Protein AF-A0A822GX17-F1 (afdb_monomer_lite)

Radius of gyration: 12.53 Å; chains: 1; bounding box: 33×20×26 Å

pLDDT: mean 73.44, std 12.7, range [38.66, 88.31]

Secondary structure (DSSP, 8-state):
---HHHHHHTT--TT---EE-----TTSGGGGT--TT-EEEEETTEE--SS------SS---EEEE--

Structure (mmCIF, N/CA/C/O backbone):
data_AF-A0A822GX17-F1
#
_entry.id   AF-A0A822GX17-F1
#
loop_
_atom_site.group_PDB
_atom_site.id
_atom_site.type_symbol
_atom_site.label_atom_id
_atom_site.label_alt_id
_atom_site.label_comp_id
_atom_site.label_asym_id
_atom_site.label_entity_id
_atom_site.label_seq_id
_atom_site.pdbx_PDB_ins_code
_atom_site.Cartn_x
_atom_site.Cartn_y
_atom_site.Cartn_z
_atom_site.occupancy
_atom_site.B_iso_or_equiv
_atom_site.auth_seq_id
_atom_site.auth_comp_id
_atom_site.auth_asym_id
_atom_site.auth_atom_id
_atom_site.pdbx_PDB_model_num
ATOM 1 N N . MET A 1 1 ? 17.916 10.509 0.096 1.00 38.66 1 MET A N 1
ATOM 2 C CA . MET A 1 1 ? 18.624 9.522 0.936 1.00 38.66 1 MET A CA 1
ATOM 3 C C . MET A 1 1 ? 17.533 8.807 1.714 1.00 38.66 1 MET A C 1
ATOM 5 O O . MET A 1 1 ? 17.099 9.314 2.742 1.00 38.66 1 MET A O 1
ATOM 9 N N . GLU A 1 2 ? 16.968 7.755 1.119 1.00 48.47 2 GLU A N 1
ATOM 10 C CA . GLU A 1 2 ? 15.931 6.933 1.753 1.00 48.47 2 GLU A CA 1
ATOM 11 C C . GLU A 1 2 ? 16.525 6.197 2.956 1.00 48.47 2 GLU A C 1
ATOM 13 O O . GLU A 1 2 ? 17.697 5.818 2.958 1.00 48.47 2 GLU A O 1
ATOM 18 N N . ASN A 1 3 ? 15.736 6.052 4.016 1.00 54.62 3 ASN A N 1
ATOM 19 C CA . ASN A 1 3 ? 16.183 5.454 5.265 1.00 54.62 3 ASN A CA 1
ATOM 20 C C . ASN A 1 3 ? 16.105 3.922 5.162 1.00 54.62 3 ASN A C 1
ATOM 22 O O . ASN A 1 3 ? 15.057 3.333 5.415 1.00 54.62 3 ASN A O 1
ATOM 26 N N . THR A 1 4 ? 17.218 3.286 4.792 1.00 57.53 4 THR A N 1
ATOM 27 C CA . THR A 1 4 ? 17.345 1.829 4.590 1.00 57.53 4 THR A CA 1
ATOM 28 C C . THR A 1 4 ? 16.875 1.010 5.800 1.00 57.53 4 THR A C 1
ATOM 30 O O . THR A 1 4 ? 16.272 -0.046 5.645 1.00 57.53 4 THR A O 1
ATOM 33 N N . SER A 1 5 ? 17.043 1.538 7.016 1.00 56.31 5 SER A N 1
ATOM 34 C CA . SER A 1 5 ? 16.683 0.850 8.264 1.00 56.31 5 SER A CA 1
ATOM 35 C C . SER A 1 5 ? 15.171 0.677 8.463 1.00 56.31 5 SER A C 1
ATOM 37 O O . SER A 1 5 ? 14.743 -0.237 9.167 1.00 56.31 5 SER A O 1
ATOM 39 N N . TYR A 1 6 ? 14.344 1.537 7.855 1.00 60.75 6 TYR A N 1
ATOM 40 C CA . TYR A 1 6 ? 12.884 1.386 7.894 1.00 60.75 6 TYR A CA 1
ATOM 41 C C . TYR A 1 6 ? 12.403 0.260 6.973 1.00 60.75 6 TYR A C 1
ATOM 43 O O . TYR A 1 6 ? 11.476 -0.468 7.324 1.00 60.75 6 TYR A O 1
ATOM 51 N N . TRP A 1 7 ? 13.061 0.081 5.829 1.00 62.25 7 TRP A N 1
ATOM 52 C CA . TRP A 1 7 ? 12.745 -0.970 4.863 1.00 62.25 7 TRP A CA 1
ATOM 53 C C . TRP A 1 7 ? 13.118 -2.363 5.389 1.00 62.25 7 TRP A C 1
ATOM 55 O O . TRP A 1 7 ? 12.315 -3.294 5.292 1.00 62.25 7 TRP A O 1
ATOM 65 N N . GLU A 1 8 ? 14.266 -2.471 6.068 1.00 58.44 8 GLU A N 1
ATOM 66 C CA . GLU A 1 8 ? 14.698 -3.686 6.775 1.00 58.44 8 GLU A CA 1
ATOM 67 C C . GLU A 1 8 ? 13.713 -4.095 7.887 1.00 58.44 8 GLU A C 1
ATOM 69 O O . GLU A 1 8 ? 13.380 -5.274 8.029 1.00 58.44 8 GLU A O 1
ATOM 74 N N . TYR A 1 9 ? 13.185 -3.127 8.651 1.00 59.56 9 TYR A N 1
AT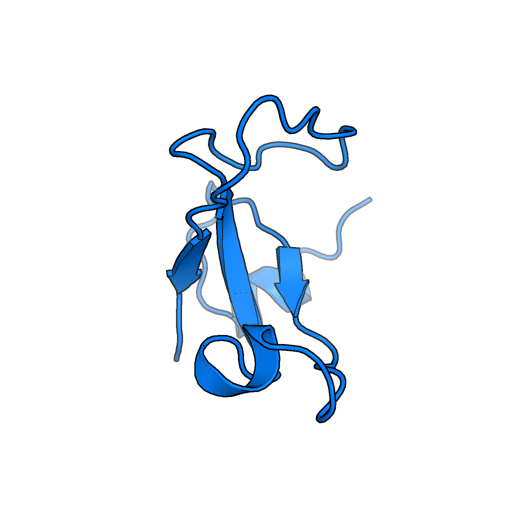OM 75 C CA . TYR A 1 9 ? 12.170 -3.385 9.683 1.00 59.56 9 TYR A CA 1
ATOM 76 C C . TYR A 1 9 ? 10.863 -3.939 9.091 1.00 59.56 9 TYR A C 1
ATOM 78 O O . TYR A 1 9 ? 10.228 -4.815 9.683 1.00 59.56 9 TYR A O 1
ATOM 86 N N . LEU A 1 10 ? 10.492 -3.474 7.897 1.00 60.91 10 LEU A N 1
ATOM 87 C CA . LEU A 1 10 ? 9.304 -3.918 7.163 1.00 60.91 10 LEU A CA 1
ATOM 88 C C . LEU A 1 10 ? 9.518 -5.244 6.401 1.00 60.91 10 LEU A C 1
ATOM 90 O O . LEU A 1 10 ? 8.568 -5.757 5.803 1.00 60.91 10 LEU A O 1
ATOM 94 N N . LYS A 1 11 ? 10.730 -5.826 6.459 1.00 62.97 11 LYS A N 1
ATOM 95 C CA . LYS A 1 11 ? 11.178 -7.033 5.729 1.00 62.97 11 LYS A CA 1
ATOM 96 C C . LYS A 1 11 ? 10.876 -6.995 4.231 1.00 62.97 11 LYS A C 1
ATOM 98 O O . LYS A 1 11 ? 10.500 -8.011 3.641 1.00 62.97 11 LYS A O 1
ATOM 103 N N . LEU A 1 12 ? 10.993 -5.825 3.626 1.00 61.25 12 LEU A N 1
ATOM 104 C CA . LEU A 1 12 ? 10.998 -5.729 2.174 1.00 61.25 12 LEU A CA 1
ATOM 105 C C . LEU A 1 12 ? 12.360 -6.229 1.694 1.00 61.25 12 LEU A C 1
ATOM 107 O O . LEU A 1 12 ? 13.367 -5.994 2.360 1.00 61.25 12 LEU A O 1
ATOM 111 N N . ASN A 1 13 ? 12.394 -6.986 0.597 1.00 61.62 13 ASN A N 1
ATOM 112 C CA . ASN A 1 13 ? 13.678 -7.347 -0.007 1.00 61.62 13 ASN A CA 1
ATOM 113 C C . ASN A 1 13 ? 14.419 -6.058 -0.400 1.00 61.62 13 ASN A C 1
ATOM 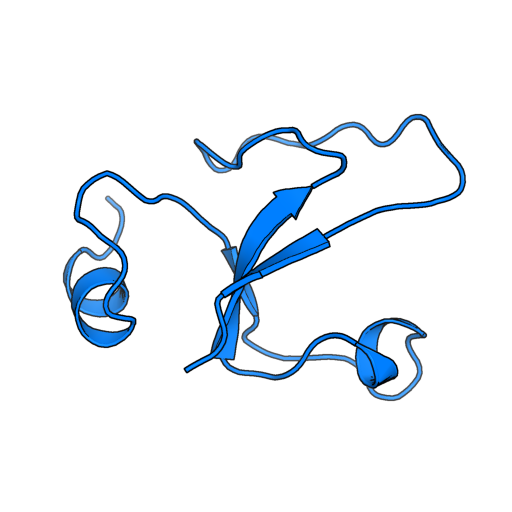115 O O . ASN A 1 13 ? 13.762 -5.079 -0.735 1.00 61.62 13 ASN A O 1
ATOM 119 N N . ASP A 1 14 ? 15.754 -6.061 -0.408 1.00 58.94 14 ASP A N 1
ATOM 120 C CA . ASP A 1 14 ? 16.570 -4.862 -0.694 1.00 58.94 14 ASP A CA 1
ATOM 121 C C . ASP A 1 14 ? 16.240 -4.180 -2.043 1.00 58.94 14 ASP A C 1
ATOM 123 O O . ASP A 1 14 ? 16.512 -2.997 -2.216 1.00 58.94 14 ASP A O 1
ATOM 127 N N . ASP A 1 15 ? 15.596 -4.904 -2.967 1.00 61.03 15 ASP A N 1
ATOM 128 C CA . ASP A 1 15 ? 15.134 -4.416 -4.275 1.00 61.03 15 ASP A CA 1
ATOM 129 C C . ASP A 1 15 ? 13.637 -4.014 -4.307 1.00 61.03 15 ASP A C 1
ATOM 131 O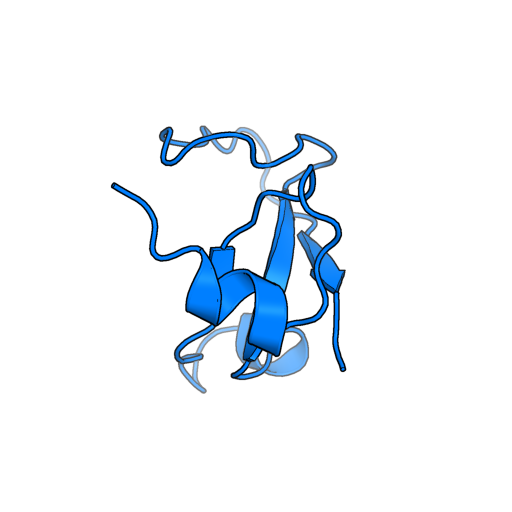 O . ASP A 1 15 ? 13.083 -3.727 -5.373 1.00 61.03 15 ASP A O 1
ATOM 135 N N . GLN A 1 16 ? 12.925 -4.053 -3.175 1.00 65.00 16 GLN A N 1
ATOM 136 C CA . GLN A 1 16 ? 11.505 -3.698 -3.090 1.00 65.00 16 GLN A CA 1
ATOM 137 C C . GLN A 1 16 ? 11.313 -2.257 -2.617 1.00 65.00 16 GLN A C 1
ATOM 139 O O . GLN A 1 16 ? 11.463 -1.938 -1.440 1.00 65.00 16 GLN A O 1
ATOM 144 N N . HIS A 1 17 ? 10.871 -1.420 -3.549 1.00 72.38 17 HIS A N 1
ATOM 145 C CA . HIS A 1 17 ? 10.434 -0.052 -3.304 1.00 72.38 17 HIS A CA 1
ATOM 146 C C . HIS A 1 17 ? 8.920 0.001 -3.035 1.00 72.38 17 HIS A C 1
ATOM 148 O O . HIS A 1 17 ? 8.150 -0.855 -3.488 1.00 72.38 17 HIS A O 1
ATOM 154 N N . GLY A 1 18 ? 8.475 0.995 -2.266 1.00 78.00 18 GLY A N 1
ATOM 155 C CA . GLY A 1 18 ? 7.061 1.161 -1.943 1.00 78.00 18 GLY A CA 1
ATOM 156 C C . GLY A 1 18 ? 6.756 2.441 -1.175 1.00 78.00 18 GLY A C 1
ATOM 157 O O . GLY A 1 18 ? 7.634 3.254 -0.920 1.00 78.00 18 GLY A O 1
ATOM 158 N N . ILE A 1 19 ? 5.492 2.620 -0.794 1.00 82.19 19 ILE A N 1
ATOM 159 C CA . ILE A 1 19 ? 5.025 3.731 0.043 1.00 82.19 19 ILE A CA 1
ATOM 160 C C . ILE A 1 19 ? 4.445 3.157 1.330 1.00 82.19 19 ILE A C 1
ATOM 162 O O . ILE A 1 19 ? 3.514 2.348 1.293 1.00 82.19 19 ILE A O 1
ATOM 166 N N . LEU A 1 20 ? 4.978 3.603 2.469 1.00 83.50 20 LEU A N 1
ATOM 167 C CA . LEU A 1 20 ? 4.456 3.254 3.785 1.00 83.50 20 LEU A CA 1
ATOM 168 C C . LEU A 1 20 ? 3.186 4.054 4.088 1.00 83.50 20 LEU A C 1
ATOM 170 O O . LEU A 1 20 ? 3.190 5.288 4.096 1.00 83.50 20 LEU A O 1
ATOM 174 N N . VAL A 1 21 ? 2.109 3.348 4.415 1.00 85.50 21 VAL A N 1
ATOM 175 C CA . VAL A 1 21 ? 0.875 3.955 4.907 1.00 85.50 21 VAL A CA 1
ATOM 176 C C . VAL A 1 21 ? 1.055 4.318 6.379 1.00 85.50 21 VAL A C 1
ATOM 178 O O . VAL A 1 21 ? 1.012 3.462 7.260 1.00 85.50 21 VAL A O 1
ATOM 181 N N . THR A 1 22 ? 1.238 5.607 6.654 1.00 85.44 22 THR A N 1
ATOM 182 C CA . THR A 1 22 ? 1.427 6.126 8.020 1.00 85.44 22 THR A CA 1
ATOM 183 C C . THR A 1 22 ? 0.117 6.460 8.728 1.00 85.44 22 THR A C 1
ATOM 185 O O . THR A 1 22 ? 0.075 6.527 9.949 1.00 85.44 22 THR A O 1
ATOM 188 N N . SER A 1 23 ? -0.962 6.695 7.980 1.00 87.19 23 SER A N 1
ATOM 189 C CA . SER A 1 23 ? -2.307 6.892 8.522 1.00 87.19 23 SER A CA 1
ATOM 190 C C . SER A 1 23 ? -3.354 6.723 7.422 1.00 87.19 23 SER A C 1
ATOM 192 O O . SER A 1 23 ? -3.060 6.905 6.239 1.00 87.19 23 SER A O 1
ATOM 194 N N . VAL A 1 24 ? -4.585 6.382 7.809 1.00 86.50 24 VAL A N 1
ATOM 195 C CA . VAL A 1 24 ? -5.734 6.328 6.896 1.00 86.50 24 VAL A CA 1
ATOM 196 C C . VAL A 1 24 ? -6.893 7.094 7.515 1.00 86.50 24 VAL A C 1
ATOM 198 O O . VAL A 1 24 ? -7.307 6.824 8.642 1.00 86.50 24 VAL A O 1
ATOM 201 N N . GLU A 1 25 ? -7.434 8.054 6.773 1.00 88.31 25 GLU A N 1
ATOM 202 C CA . GLU A 1 25 ? -8.597 8.815 7.213 1.00 88.31 25 GLU A CA 1
ATOM 203 C C . GLU A 1 25 ? -9.845 7.918 7.260 1.00 88.31 25 GLU A C 1
ATOM 205 O O . GLU A 1 25 ? -10.213 7.291 6.265 1.00 88.31 25 GLU A O 1
ATOM 210 N N . GLN A 1 26 ? -10.533 7.874 8.407 1.00 81.25 26 GLN A N 1
ATOM 211 C CA . GLN A 1 26 ? -11.677 6.973 8.624 1.00 81.25 26 GLN A CA 1
ATOM 212 C C . GLN A 1 26 ? -12.878 7.258 7.708 1.00 81.25 26 GLN A C 1
ATOM 214 O O . GLN A 1 26 ? -13.658 6.354 7.423 1.00 81.25 26 GLN A O 1
ATOM 219 N N . ALA A 1 27 ? -13.035 8.497 7.235 1.00 85.19 27 ALA A N 1
ATOM 220 C CA . ALA A 1 27 ? -14.113 8.873 6.320 1.00 85.19 27 ALA A CA 1
ATOM 221 C C . ALA A 1 27 ? -13.831 8.482 4.855 1.00 85.19 27 ALA A C 1
ATOM 223 O O . ALA A 1 27 ? -14.730 8.545 4.016 1.00 85.19 27 ALA A O 1
ATOM 224 N N . CYS A 1 28 ? -12.604 8.058 4.535 1.00 81.75 28 CYS A N 1
ATOM 225 C CA . CYS A 1 28 ? -12.226 7.644 3.190 1.00 81.75 28 CYS A CA 1
ATOM 226 C C . CYS A 1 28 ? -12.621 6.184 2.928 1.00 81.75 28 CYS A C 1
ATOM 228 O O . CYS A 1 28 ? -12.514 5.326 3.806 1.00 81.75 28 CYS A O 1
ATOM 230 N N . ILE A 1 29 ? -13.012 5.868 1.689 1.00 84.00 29 ILE A N 1
ATOM 231 C CA . ILE A 1 29 ? -13.313 4.493 1.257 1.00 84.00 29 ILE A CA 1
ATOM 232 C C . ILE A 1 29 ? -12.122 3.542 1.457 1.00 84.00 29 ILE A C 1
ATOM 234 O O . ILE A 1 29 ? -12.314 2.358 1.739 1.00 84.00 29 ILE A O 1
ATOM 238 N N . LEU A 1 30 ? -10.900 4.080 1.392 1.00 83.75 30 LEU A N 1
ATOM 239 C CA . LEU A 1 30 ? -9.663 3.332 1.585 1.00 83.75 30 LEU A CA 1
ATOM 240 C C . LEU A 1 30 ? -9.493 2.815 3.018 1.00 83.75 30 LEU A C 1
ATOM 242 O O . LEU A 1 30 ? -8.784 1.834 3.197 1.00 83.75 30 LEU A O 1
ATOM 246 N N . SER A 1 31 ? -10.196 3.368 4.015 1.00 86.12 31 SER A N 1
ATOM 247 C CA . SER A 1 31 ? -10.172 2.867 5.405 1.00 86.12 31 SER A CA 1
ATOM 248 C C . SER A 1 31 ? -10.674 1.426 5.558 1.00 86.12 31 SER A C 1
ATOM 250 O O . SER A 1 31 ? -10.387 0.764 6.554 1.00 86.12 31 SER A O 1
ATOM 252 N N . LYS A 1 32 ? -11.410 0.912 4.564 1.00 86.38 32 LYS A N 1
ATOM 253 C CA . LYS A 1 32 ? -11.880 -0.481 4.525 1.00 86.38 32 LYS A CA 1
ATOM 254 C C . LYS A 1 32 ? -10.838 -1.454 3.970 1.00 86.38 32 LYS A C 1
ATOM 256 O O . LYS A 1 32 ? -11.013 -2.662 4.110 1.00 86.38 32 LYS A O 1
ATOM 261 N N . VAL A 1 33 ? -9.798 -0.941 3.313 1.00 86.69 33 VAL A N 1
ATOM 262 C CA . VAL A 1 33 ? -8.824 -1.728 2.542 1.00 86.69 33 VAL A CA 1
ATOM 263 C C . VAL A 1 33 ? -7.416 -1.548 3.104 1.00 86.69 33 VAL A C 1
ATOM 265 O O . VAL A 1 33 ? -6.764 -2.541 3.442 1.00 86.69 33 VAL A O 1
ATOM 268 N N . LEU A 1 34 ? -6.978 -0.295 3.235 1.00 87.38 34 LEU A N 1
ATOM 269 C CA . LEU A 1 34 ? -5.678 0.102 3.760 1.00 87.38 34 LEU A CA 1
ATOM 270 C C . LEU A 1 34 ? -5.698 0.189 5.283 1.00 87.38 34 LEU A C 1
ATOM 272 O O . LEU A 1 34 ? -6.691 0.587 5.899 1.00 87.38 34 LEU A O 1
ATOM 276 N N . LYS A 1 35 ? -4.564 -0.152 5.880 1.00 88.31 35 LYS A N 1
ATOM 277 C CA . LYS A 1 35 ? -4.284 -0.035 7.306 1.00 88.31 35 LYS A CA 1
ATOM 278 C C . LYS A 1 35 ? -2.952 0.671 7.505 1.00 88.31 35 LYS A C 1
ATOM 280 O O . LYS A 1 35 ? -2.091 0.667 6.632 1.00 88.31 35 LYS A O 1
ATOM 285 N N . GLU A 1 36 ? -2.794 1.268 8.676 1.00 87.50 36 GLU A N 1
ATOM 286 C CA . GLU A 1 36 ? -1.497 1.771 9.115 1.00 87.50 36 GLU A CA 1
ATOM 287 C C . GLU A 1 36 ? -0.460 0.638 9.098 1.00 87.50 36 GLU A C 1
ATOM 289 O O . GLU A 1 36 ? -0.765 -0.491 9.495 1.00 87.50 36 GLU A O 1
ATOM 294 N N . ASN A 1 37 ? 0.751 0.960 8.643 1.00 85.81 37 ASN A N 1
ATOM 295 C CA . ASN A 1 37 ? 1.872 0.047 8.398 1.00 85.81 37 ASN A CA 1
ATOM 296 C C . ASN A 1 37 ? 1.736 -0.876 7.176 1.00 85.81 37 ASN A C 1
ATOM 298 O O . ASN A 1 37 ? 2.608 -1.717 6.956 1.00 85.81 37 ASN A O 1
ATOM 302 N N . ASP A 1 38 ? 0.699 -0.711 6.353 1.00 86.19 38 ASP A N 1
ATOM 303 C CA . ASP A 1 38 ? 0.701 -1.306 5.018 1.00 86.19 38 ASP A CA 1
ATOM 304 C C . ASP A 1 38 ? 1.798 -0.685 4.153 1.00 86.19 38 ASP A C 1
ATOM 306 O O . ASP A 1 38 ? 2.057 0.520 4.225 1.00 86.19 38 ASP A O 1
ATOM 310 N N . VAL A 1 39 ? 2.381 -1.495 3.270 1.00 86.00 39 VAL A N 1
ATOM 311 C CA . VAL A 1 39 ? 3.296 -1.004 2.237 1.00 86.00 39 VAL A CA 1
ATOM 312 C C . VAL A 1 39 ? 2.661 -1.208 0.872 1.00 86.00 39 VAL A C 1
ATOM 314 O O . VAL A 1 39 ? 2.399 -2.339 0.452 1.00 86.00 39 VAL A O 1
ATOM 317 N N . ILE A 1 40 ? 2.419 -0.104 0.171 1.00 86.31 40 ILE A N 1
ATOM 318 C CA . ILE A 1 40 ? 1.937 -0.112 -1.210 1.00 86.31 40 ILE A CA 1
ATOM 319 C C . ILE A 1 40 ? 3.155 -0.264 -2.119 1.00 86.31 40 ILE A C 1
ATOM 321 O O . ILE A 1 40 ? 4.052 0.570 -2.080 1.00 86.31 40 ILE A O 1
ATOM 325 N N . THR A 1 41 ? 3.190 -1.314 -2.933 1.00 84.75 41 THR A N 1
ATOM 326 C CA . THR A 1 41 ? 4.329 -1.622 -3.826 1.00 84.75 41 THR A CA 1
ATOM 327 C C . THR A 1 41 ? 4.008 -1.406 -5.301 1.00 84.75 41 THR A C 1
ATOM 329 O O . THR A 1 41 ? 4.907 -1.242 -6.120 1.00 84.75 41 THR A O 1
ATOM 332 N N . ALA A 1 42 ? 2.723 -1.368 -5.656 1.00 83.38 42 ALA A N 1
ATOM 333 C CA . ALA A 1 42 ? 2.271 -1.017 -6.994 1.00 83.38 42 ALA A CA 1
ATOM 334 C C . ALA A 1 42 ? 0.880 -0.387 -6.951 1.00 83.38 42 ALA A C 1
ATOM 336 O O . ALA A 1 42 ? 0.064 -0.717 -6.080 1.00 83.38 42 ALA A O 1
ATOM 337 N N . ILE A 1 43 ? 0.604 0.476 -7.925 1.00 83.38 43 ILE A N 1
ATOM 338 C CA . ILE A 1 43 ? -0.711 1.069 -8.152 1.00 83.38 43 ILE A CA 1
ATOM 339 C C . ILE A 1 43 ? -1.103 0.842 -9.614 1.00 83.38 43 ILE A C 1
ATOM 341 O O . ILE A 1 43 ? -0.315 1.119 -10.509 1.00 83.38 43 ILE A O 1
ATOM 345 N N . ASP A 1 44 ? -2.280 0.267 -9.862 1.00 81.19 44 ASP A N 1
ATOM 346 C CA . ASP A 1 44 ? -2.765 -0.133 -11.196 1.00 81.19 44 ASP A CA 1
ATOM 347 C C . ASP A 1 44 ? -1.770 -1.006 -11.980 1.00 81.19 44 ASP A C 1
ATOM 349 O O . ASP A 1 44 ? -1.604 -0.888 -13.192 1.00 81.19 44 ASP A O 1
ATOM 353 N N . ASN A 1 45 ? -1.105 -1.923 -11.267 1.00 80.19 45 ASN A N 1
ATOM 354 C CA . ASN A 1 45 ? -0.018 -2.781 -11.763 1.00 80.19 45 ASN A CA 1
ATOM 355 C C . ASN A 1 45 ? 1.257 -2.029 -12.185 1.00 80.19 45 ASN A C 1
ATOM 357 O O . ASN A 1 45 ? 2.178 -2.650 -12.717 1.00 80.19 45 ASN A O 1
ATOM 361 N N . VAL A 1 46 ? 1.343 -0.724 -11.926 1.00 80.62 46 VAL A N 1
ATOM 362 C CA . VAL A 1 46 ? 2.571 0.057 -12.085 1.00 80.62 46 VAL A CA 1
ATOM 363 C C . VAL A 1 46 ? 3.368 -0.039 -10.782 1.00 80.62 46 VAL A C 1
ATOM 365 O O . VAL A 1 46 ? 2.878 0.422 -9.747 1.00 80.62 46 VAL A O 1
ATOM 368 N N . PRO A 1 47 ? 4.562 -0.659 -10.790 1.00 78.94 47 PRO A N 1
ATOM 369 C CA . PRO A 1 47 ? 5.398 -0.745 -9.600 1.00 78.94 47 PRO A CA 1
ATOM 370 C C . PRO A 1 47 ? 5.848 0.650 -9.169 1.00 78.94 47 PRO A C 1
ATOM 372 O O . PRO A 1 47 ? 6.186 1.493 -10.002 1.00 78.94 47 PRO A O 1
ATOM 375 N N . ILE A 1 48 ? 5.856 0.885 -7.861 1.00 77.44 48 ILE A N 1
ATOM 376 C CA . ILE A 1 48 ? 6.418 2.103 -7.285 1.00 77.44 48 ILE A CA 1
ATOM 377 C C . ILE A 1 48 ? 7.924 1.890 -7.197 1.00 77.44 48 ILE A C 1
ATOM 379 O O . ILE A 1 48 ? 8.367 1.015 -6.463 1.00 77.44 48 ILE A O 1
ATOM 383 N N . VAL A 1 49 ? 8.690 2.651 -7.975 1.00 69.50 49 VAL A N 1
ATOM 384 C CA . VAL A 1 49 ? 10.160 2.545 -8.047 1.00 69.50 49 VAL A CA 1
ATOM 385 C C . VAL A 1 49 ? 10.862 3.832 -7.601 1.00 69.50 49 VAL A C 1
ATOM 387 O O . VAL A 1 49 ? 12.050 3.793 -7.323 1.00 69.50 49 VAL A O 1
ATOM 390 N N . ASP A 1 50 ? 10.126 4.945 -7.504 1.00 60.28 50 ASP A N 1
ATOM 391 C CA . ASP A 1 50 ? 10.604 6.260 -7.061 1.00 60.28 50 ASP A CA 1
ATOM 392 C C . ASP A 1 50 ? 9.410 7.131 -6.609 1.00 60.28 50 ASP A C 1
ATOM 394 O O . ASP A 1 50 ? 8.265 6.854 -6.985 1.00 60.28 50 ASP A O 1
ATOM 398 N N . ASP A 1 51 ? 9.673 8.215 -5.862 1.00 55.94 51 ASP A N 1
ATOM 399 C CA . ASP A 1 51 ? 8.716 9.252 -5.394 1.00 55.94 51 ASP A CA 1
ATOM 400 C C . ASP A 1 51 ? 8.055 10.068 -6.544 1.00 55.94 51 ASP A C 1
ATOM 402 O O . ASP A 1 51 ? 7.701 11.248 -6.407 1.00 55.94 51 ASP A O 1
ATOM 406 N N . GLU A 1 52 ? 7.912 9.483 -7.733 1.00 57.84 52 GLU A N 1
ATOM 407 C CA . GLU A 1 52 ? 7.326 10.146 -8.887 1.00 57.84 52 GLU A CA 1
ATOM 408 C C . GLU A 1 52 ? 5.806 10.318 -8.756 1.00 57.84 52 GLU A C 1
ATOM 410 O O . GLU A 1 52 ? 5.074 9.545 -8.135 1.00 57.84 52 GLU A O 1
ATOM 415 N N . LYS A 1 53 ? 5.298 11.374 -9.398 1.00 58.03 53 LYS A N 1
ATOM 416 C CA . LYS A 1 53 ? 3.861 11.644 -9.460 1.00 58.03 53 LYS A CA 1
ATOM 417 C C . LYS A 1 53 ? 3.186 10.636 -10.382 1.00 58.03 53 LYS A C 1
ATOM 419 O O . LYS A 1 53 ? 3.289 10.746 -11.604 1.00 58.03 53 LYS A O 1
ATOM 424 N N . LEU A 1 54 ? 2.414 9.729 -9.799 1.00 60.88 54 LEU A N 1
ATOM 425 C CA . LEU A 1 54 ? 1.531 8.845 -10.550 1.00 60.88 54 LEU A CA 1
ATOM 426 C C . LEU A 1 54 ? 0.361 9.641 -11.147 1.00 60.88 54 LEU A C 1
ATOM 428 O O . LEU A 1 54 ? -0.318 10.406 -10.457 1.00 60.88 54 LEU A O 1
ATOM 432 N N . LYS A 1 55 ? 0.138 9.477 -12.455 1.00 56.78 55 LYS A N 1
ATOM 433 C CA . LYS A 1 55 ? -1.050 9.993 -13.143 1.00 56.78 55 LYS A CA 1
ATOM 434 C C . LYS A 1 55 ? -2.106 8.899 -13.193 1.00 56.78 55 LYS A C 1
ATOM 436 O O . LYS A 1 55 ? -1.928 7.909 -13.891 1.00 56.78 55 LYS A O 1
ATOM 441 N N . PHE A 1 56 ? -3.211 9.126 -12.498 1.00 60.00 56 PHE A N 1
ATOM 442 C CA . PHE A 1 56 ? -4.395 8.278 -12.567 1.00 60.00 56 PHE A CA 1
ATOM 443 C C . PHE A 1 56 ? -5.210 8.642 -13.808 1.00 60.00 56 PHE A C 1
ATOM 445 O O . PHE A 1 56 ? -5.469 9.823 -14.050 1.00 60.00 56 PHE A O 1
ATOM 452 N N . VAL A 1 57 ? -5.561 7.639 -14.612 1.00 56.56 57 VAL A N 1
ATOM 453 C CA . VAL A 1 57 ? -6.344 7.814 -15.848 1.00 56.56 57 VAL A CA 1
ATOM 454 C C . VAL A 1 57 ? -7.750 7.214 -15.708 1.00 56.56 57 VAL A C 1
ATOM 456 O O . VAL A 1 57 ? -8.645 7.627 -16.437 1.00 56.56 57 VAL A O 1
ATOM 459 N N . ASP A 1 58 ? -7.957 6.314 -14.740 1.00 61.69 58 ASP A N 1
ATOM 460 C CA . ASP A 1 58 ? -9.206 5.578 -14.529 1.00 61.69 58 ASP A CA 1
ATOM 461 C C . ASP A 1 58 ? -9.942 5.971 -13.239 1.00 61.69 58 ASP A C 1
ATOM 463 O O . ASP A 1 58 ? -9.346 6.413 -12.255 1.00 61.69 58 ASP A O 1
ATOM 467 N N . ASP A 1 59 ? -11.258 5.735 -13.236 1.00 71.25 59 ASP A N 1
ATOM 468 C CA . ASP A 1 59 ? -12.147 5.939 -12.080 1.00 71.25 59 ASP A CA 1
ATOM 469 C C . ASP A 1 59 ? -11.915 4.908 -10.954 1.00 71.25 59 ASP A C 1
ATOM 471 O O . ASP A 1 59 ? -12.441 5.053 -9.848 1.00 71.25 59 ASP A O 1
ATOM 475 N N . THR A 1 60 ? -11.159 3.838 -11.227 1.00 73.75 60 THR A N 1
ATOM 476 C CA . THR A 1 60 ? -10.830 2.770 -10.271 1.00 73.75 60 THR A CA 1
ATOM 477 C C . THR A 1 60 ? -9.321 2.656 -10.115 1.00 73.75 60 THR A C 1
ATOM 479 O O . THR A 1 60 ? -8.617 2.540 -11.109 1.00 73.75 60 THR A O 1
ATOM 482 N N . VAL A 1 61 ? -8.851 2.634 -8.865 1.00 76.94 61 VAL A N 1
ATOM 483 C CA . VAL A 1 61 ? -7.433 2.481 -8.510 1.00 76.94 61 VAL A CA 1
ATOM 484 C C . VAL A 1 61 ? -7.230 1.163 -7.763 1.00 76.94 61 VAL A C 1
ATOM 486 O O . VAL A 1 61 ? -7.907 0.892 -6.766 1.00 76.94 61 VAL A O 1
ATOM 489 N N . THR A 1 62 ? -6.287 0.349 -8.226 1.00 81.75 62 THR A N 1
ATOM 490 C CA . THR A 1 62 ? -5.928 -0.955 -7.654 1.00 81.75 62 THR A CA 1
ATOM 491 C C . THR A 1 62 ? -4.598 -0.866 -6.917 1.00 81.75 62 THR A C 1
ATOM 493 O O . THR A 1 62 ? -3.600 -0.445 -7.491 1.00 81.75 62 THR A O 1
ATOM 496 N N . PHE A 1 63 ? -4.545 -1.322 -5.666 1.00 83.50 63 PHE A N 1
ATOM 497 C CA . PHE A 1 63 ? -3.322 -1.313 -4.860 1.00 83.50 63 PHE A CA 1
ATOM 498 C C . PHE A 1 63 ? -2.757 -2.723 -4.705 1.00 83.50 63 PHE A C 1
ATOM 500 O O . PHE A 1 63 ? -3.483 -3.646 -4.334 1.00 83.50 63 PHE A O 1
ATOM 507 N N . THR A 1 64 ? -1.450 -2.879 -4.916 1.00 85.25 64 THR A N 1
ATOM 508 C CA . THR A 1 64 ? -0.717 -4.075 -4.478 1.00 85.25 64 THR A CA 1
ATOM 509 C C . THR A 1 64 ? -0.083 -3.785 -3.128 1.00 85.25 64 THR A C 1
ATOM 511 O O . THR A 1 64 ? 0.754 -2.888 -3.010 1.00 85.25 64 THR A O 1
ATOM 514 N N . ILE A 1 65 ? -0.511 -4.525 -2.107 1.00 84.56 65 ILE A N 1
ATOM 515 C CA . ILE A 1 65 ? -0.178 -4.258 -0.707 1.00 84.56 65 ILE A CA 1
ATOM 516 C C . ILE A 1 65 ? 0.592 -5.442 -0.133 1.00 84.56 65 ILE A C 1
ATOM 518 O O . ILE A 1 65 ? 0.184 -6.593 -0.296 1.00 84.56 65 ILE A O 1
ATOM 522 N N . ILE A 1 66 ? 1.663 -5.142 0.594 1.00 82.88 66 ILE A N 1
ATOM 523 C CA . ILE A 1 66 ? 2.331 -6.084 1.488 1.00 82.88 66 ILE A CA 1
ATOM 524 C C . ILE A 1 66 ? 1.935 -5.719 2.918 1.00 82.88 66 ILE A C 1
ATOM 526 O O . ILE A 1 66 ? 2.041 -4.561 3.325 1.00 82.88 66 ILE A O 1
ATOM 530 N N . ARG A 1 67 ? 1.450 -6.713 3.666 1.00 81.88 67 ARG A N 1
ATOM 531 C CA . ARG A 1 67 ? 1.004 -6.580 5.057 1.00 81.88 67 ARG A CA 1
ATOM 532 C C . ARG A 1 67 ? 1.689 -7.652 5.904 1.00 81.88 67 ARG A C 1
ATOM 534 O O . ARG A 1 67 ? 1.635 -8.825 5.535 1.00 81.88 67 ARG A O 1
ATOM 541 N N . GLN A 1 68 ? 2.338 -7.231 6.989 1.00 65.12 68 GLN A N 1
ATOM 542 C CA . GLN A 1 68 ? 2.932 -8.114 8.006 1.00 65.12 68 GLN A CA 1
ATOM 543 C C . GLN A 1 68 ? 1.864 -8.602 8.991 1.00 65.12 68 GLN A C 1
ATOM 545 O O . GLN A 1 68 ? 0.914 -7.831 9.269 1.00 65.12 68 GLN A O 1
#

Foldseek 3Di:
DDDVVVCVVLVDDPQQDWDFDQDDDPPDPCVVPDDHRKTFQDKPNHGDRDPDDDDDPDPDIDTDIDDD

Sequence (68 aa):
MENTSYWEYLKLNDDQHGILVTSVEQACILSKVLKENDVITAIDNVPIVDDEKLKFVDDTVTFTIIRQ

=== Feature glossary ===
The record interleaves many kinds of information about one protein. Here is each kind framed as the question it answers.

Q: What does the local fold look like, residue by residue?
A: A 3Di character summarizes, for each residue, the relative orientation of the Cα frame of its nearest spatial neighbor. Because it encodes fold topology rather than chemistry, 3Di alignments detect remote structural similarity that sequence alignment misses.

Q: Which residues are in helices, strands, or loops?
A: Secondary structure is the local, repeating backbone conformation. DSSP classifies it into eight states by reading the hydrogen-bond network: three helix types (H, G, I), two β types (E, B), two non-regular types (T, S), and unstructured coil (-).

Q: How big and how compact is the whole molecule?
A: Three whole-structure scalars: the radius of gyration (RMS distance of Cα from centroid, in Å), the count of Cα–Cα contacts (p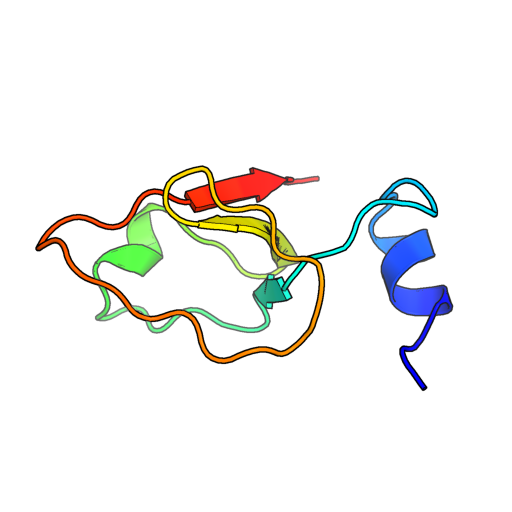airs closer than 8 Å and separated by more than four residues in sequence — i.e. tertiary, not local, contacts), and the bounding-box dimensions. Together they distinguish compact globular folds from extended fibres or disordered chains.

Q: How confident is the AlphaFold model at each residue?
A: For AlphaFold models, the B-factor field carries pLDDT — the model's own estimate of local accuracy on a 0–100 scale. Regions with pLDDT<50 should be treated as essentially unmodeled; they often correspond to intrinsically disordered segments.

Q: What family and function is it annotated with?
A: Functional annotations link the protein to curated databases. InterPro entries identify conserved domains and families by matching the sequence against member-database signatures (Pfam, PROSITE, CDD, …). Gene Ontology (GO) terms describe molecular function, biological process, and cellular component in a controlled vocabulary. CATH places the structure in a hierarchical fold classification (Class/Architecture/Topology/Homologous-superfamily). The organism is the source species.

Q: What known structures does this most resemble?
A: Nearest PDB neighbors are the top structural matches found by Foldseek when searching this structure against the entire Protein Data Bank. Each hit reports a TM-score (0 to 1; >0.5 almost always implies the same fold) and an E-value. These are *stru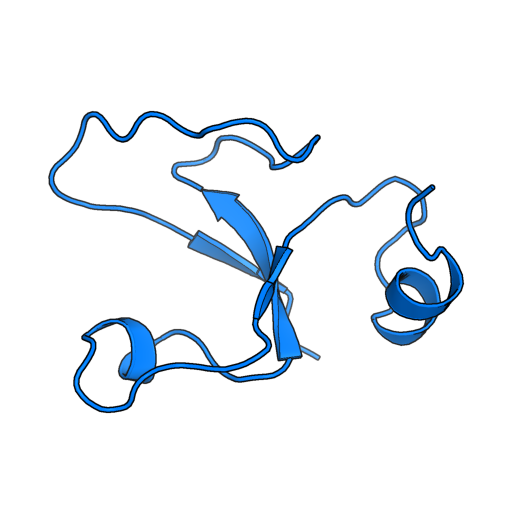ctural* homologs — they may share no detectable sequence similarity.

Q: Which residues are buried vs exposed?
A: Solvent-accessible surface area (SASA) is the area in Å² traced out by the centre of a 1.4 Å probe sphere (a water molecule) rolled over the protein's van der Waals surface (Shrake–Rupley / Lee–Richards construction). Buried residues have near-zero SASA; fully exposed residues can exceed 200 Å². The total SASA scales roughly with the number of surface residues.

Q: What are the backbone torsion angles?
A: φ (phi) and ψ (psi) are the two rotatable backbone dihedrals per residue: φ is the C(i-1)–N–Cα–C torsion, ψ is the N–Cα–C–N(i+1) torsion, both in degrees on (−180°, 180°]. α-helical residues cluster near (−60°, −45°); β-strand residues near (−120°, +130°). A Ramachandran plot is simply a scatter of (φ, ψ) for every residue.

Q: Are the domains correctly placed relative to each other?
A: Predicted aligned error is AlphaFold's pairwise confidence. Unlike pLDDT (per-residue), PAE is per-residue-pair and captures whether two parts of the structure are correctly placed relative to each other. Units are ångströms of expected positional error.

Q: What if only a Cα trace is available?
A: P-SEA three-state annotation labels each residue as helix, strand, or coil based purely on the geometry of the Cα trace. It serves as a fallback when the full backbone (and thus DSSP) is unavailable.

Q: What is the amino-acid chain?
A: This is the polypeptide sequence — one letter per residue, N-terminus first. Length ranges from a few dozen residues for small domains to over a thousand for large multi-domain proteins.

Q: What do the rendered images show?
A: The six renders are orthographic views along the three Cartesian axes in both directions. Representation (cartoon, sticks, or surface) and color scheme (sequence-rainbow or by-chain) vary across proteins so the training set covers all the common visualization conventions.

Q: What do the diagnostic plots show?
A: Plot images: a contact map (which residues are close in 3D, as an N×N binary image), a Ramachandran scatter (backbone torsion angles, revealing secondary-structure composition at a glance), and — for AlphaFold structures — a PAE heatmap (pairwise prediction confidence).

Q: How mobile is each atom in the crystal?
A: B-factor (Debye–Waller factor) reflects atomic displacement in the crystal latti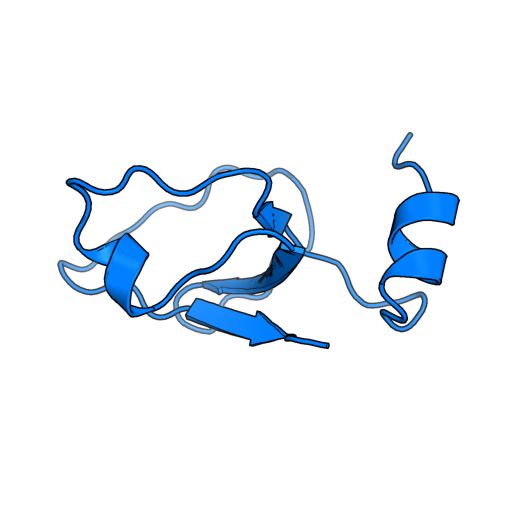ce. It is an experimental observable (units Å²), not a prediction; low values mean the atom is pinned down, high values mean it moves or is heterogeneous across the crystal.

Q: Where is each backbone atom in 3D?
A: The mmCIF table is the protein's shape written out atom by atom. For each backbone N, Cα, C, and carbonyl O, it records an (x, y, z) coordinate triple in Å plus the residue type, chain letter, and residue number.